Protein AF-A0A0F4GUK8-F1 (afdb_monomer)

Mean predicted aligned error: 5.42 Å

Radius of gyration: 14.57 Å; Cα contacts (8 Å, |Δi|>4): 98; chains: 1; bounding box: 32×35×38 Å

Nearest PDB structures (foldseek):
  8bdt-assembly1_C  TM=7.477E-01  e=5.946E-02  Homo sapiens
  4cxj-assembly1_A-2  TM=5.553E-01  e=2.804E-02  Homo sapiens
  8of0-assembly1_O  TM=6.510E-01  e=4.844E-02  Homo sapiens
  9ety-assembly1_B  TM=6.654E-01  e=7.298E-02  Homo sapiens
  6r7h-assembly1_Q  TM=5.821E-01  e=4.844E-02  Homo sapiens

InterPro domains:
  IPR011333 SKP1/BTB/POZ domain superfamily [G3DSA:3.30.710.10] (8-88)

Solvent-accessible surface area (backbone atoms only — not comparable to full-atom values): 5301 Å² total; per-residue (Å²): 114,72,68,56,59,54,50,53,49,53,55,55,72,71,38,91,80,73,50,70,25,38,40,27,42,27,89,49,84,87,75,52,49,79,43,51,46,68,61,48,32,73,74,33,70,66,42,39,63,46,50,30,70,83,75,39,73,30,21,65,70,36,45,48,78,37,64,89,42,57,58,70,60,50,52,52,52,50,48,26,68,76,66,77,45,68,94,84,79,128

Organism: NCBI:txid1047168

Structure (mmCIF, N/CA/C/O backbone):
data_AF-A0A0F4GUK8-F1
#
_entry.id   AF-A0A0F4GUK8-F1
#
loop_
_atom_site.group_PDB
_atom_site.id
_atom_site.type_symbol
_atom_site.label_atom_id
_atom_site.label_alt_id
_atom_site.label_comp_id
_atom_site.label_asym_id
_atom_site.label_entity_id
_atom_site.label_seq_id
_atom_site.pdbx_PDB_ins_code
_atom_site.Cartn_x
_atom_site.Cartn_y
_atom_site.Cartn_z
_atom_site.occupancy
_atom_site.B_iso_or_equiv
_atom_site.auth_seq_id
_atom_site.auth_comp_id
_atom_site.auth_asym_id
_atom_site.auth_atom_id
_atom_site.pdbx_PDB_model_num
ATOM 1 N N . MET A 1 1 ? -11.336 -23.799 13.486 1.00 60.50 1 MET A N 1
ATOM 2 C CA . MET A 1 1 ? -10.350 -22.705 13.370 1.00 60.50 1 MET A CA 1
ATOM 3 C C . MET A 1 1 ? -10.604 -21.946 12.075 1.00 60.50 1 MET A C 1
ATOM 5 O O . MET A 1 1 ? -10.868 -20.763 12.184 1.00 60.50 1 MET A O 1
ATOM 9 N N . GLU A 1 2 ? -10.720 -22.631 10.926 1.00 61.06 2 GLU A N 1
ATOM 10 C CA . GLU A 1 2 ? -11.117 -22.045 9.622 1.00 61.06 2 GLU A CA 1
ATOM 11 C C . GLU A 1 2 ? -12.361 -21.141 9.643 1.00 61.06 2 GLU A C 1
ATOM 13 O O . GLU A 1 2 ? -12.353 -20.077 9.033 1.00 61.06 2 GLU A O 1
ATOM 18 N N . ASP A 1 3 ? -13.428 -21.518 10.356 1.00 70.31 3 ASP A N 1
ATOM 19 C CA . ASP A 1 3 ? -14.652 -20.702 10.360 1.00 70.31 3 ASP A CA 1
ATOM 20 C C . ASP A 1 3 ? -14.470 -19.326 11.011 1.00 70.31 3 ASP A C 1
ATOM 22 O O . ASP A 1 3 ? -15.117 -18.369 10.597 1.00 70.31 3 ASP A O 1
ATOM 26 N N . LYS A 1 4 ? -13.553 -19.210 11.980 1.00 76.12 4 LYS A N 1
ATOM 27 C CA . LYS A 1 4 ? -13.303 -17.954 12.693 1.00 76.12 4 LYS A CA 1
ATOM 28 C C . LYS A 1 4 ? -12.605 -16.937 11.791 1.00 76.12 4 LYS A C 1
ATOM 30 O O . LYS A 1 4 ? -12.995 -15.780 11.784 1.00 76.12 4 LYS A O 1
ATOM 35 N N . ASP A 1 5 ? -11.627 -17.377 11.001 1.00 82.81 5 ASP A N 1
ATOM 36 C CA . ASP A 1 5 ? -10.856 -16.487 10.122 1.00 82.81 5 ASP A CA 1
ATOM 37 C C . ASP A 1 5 ? -11.730 -15.941 8.980 1.00 82.81 5 ASP A C 1
ATOM 39 O O . ASP A 1 5 ? -11.658 -14.763 8.630 1.00 82.81 5 ASP A O 1
ATOM 43 N N . LYS A 1 6 ? -12.634 -16.779 8.455 1.00 87.38 6 LYS A N 1
ATOM 44 C CA . LYS A 1 6 ? -13.664 -16.374 7.490 1.00 87.38 6 LYS A CA 1
ATOM 45 C C . LYS A 1 6 ? -14.634 -15.349 8.086 1.00 87.38 6 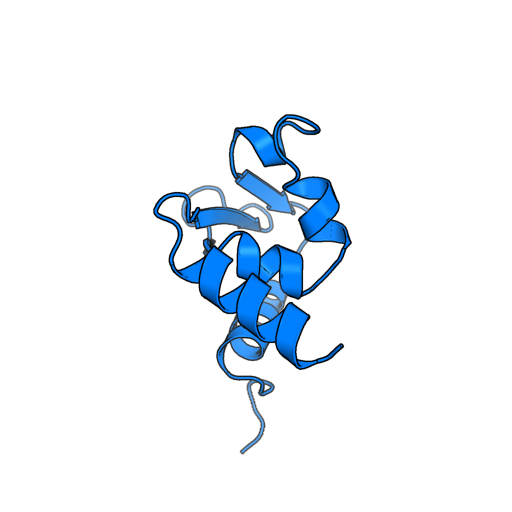LYS A C 1
ATOM 47 O O . LYS A 1 6 ? -14.913 -14.336 7.447 1.00 87.38 6 LYS A O 1
ATOM 52 N N . ASP A 1 7 ? -15.160 -15.604 9.282 1.00 91.62 7 ASP A N 1
ATOM 53 C CA . ASP A 1 7 ? -16.132 -14.711 9.920 1.00 91.62 7 ASP A CA 1
ATOM 54 C C . ASP A 1 7 ? -15.490 -13.366 10.307 1.00 91.62 7 ASP A C 1
ATOM 56 O O . ASP A 1 7 ? -16.098 -12.315 10.094 1.00 91.62 7 ASP A O 1
ATOM 60 N N . ASP A 1 8 ? -14.241 -13.386 10.786 1.00 87.56 8 ASP A N 1
ATOM 61 C CA . ASP A 1 8 ? -13.446 -12.191 11.087 1.00 87.56 8 ASP A CA 1
ATOM 62 C C . ASP A 1 8 ? -13.214 -11.352 9.814 1.00 87.56 8 ASP A C 1
ATOM 64 O O . ASP A 1 8 ? -13.427 -10.134 9.820 1.00 87.56 8 ASP A O 1
ATOM 68 N N . LEU A 1 9 ? -12.864 -11.999 8.692 1.00 85.88 9 LEU A N 1
ATOM 69 C CA . LEU A 1 9 ? -12.735 -11.337 7.393 1.00 85.88 9 LEU A CA 1
ATOM 70 C C . LEU A 1 9 ? -14.053 -10.677 6.972 1.00 85.88 9 LEU A C 1
ATOM 72 O O . LEU A 1 9 ? -14.065 -9.480 6.682 1.00 85.88 9 LEU A O 1
ATOM 76 N N . VAL A 1 10 ? -15.165 -11.417 6.970 1.00 90.38 10 VAL A N 1
ATOM 77 C CA . VAL A 1 10 ? -16.481 -10.893 6.563 1.00 90.38 10 VAL A CA 1
ATOM 78 C C . VAL A 1 10 ? -16.912 -9.730 7.456 1.00 90.38 10 VAL A C 1
ATOM 80 O O . VAL A 1 10 ? -17.331 -8.688 6.947 1.00 90.38 10 VAL A O 1
ATOM 83 N N . ALA A 1 11 ? -16.764 -9.861 8.775 1.00 90.06 11 ALA A N 1
ATOM 84 C CA . ALA A 1 11 ? -17.075 -8.791 9.716 1.00 90.06 11 ALA A CA 1
ATOM 85 C C . ALA A 1 11 ? -16.262 -7.530 9.403 1.00 90.06 11 ALA A C 1
ATOM 87 O O . ALA A 1 11 ? -16.817 -6.430 9.335 1.00 90.06 11 ALA A O 1
ATOM 88 N N . SER A 1 12 ? -14.967 -7.695 9.129 1.00 86.62 12 SER A N 1
ATOM 89 C CA . SER A 1 12 ? -14.091 -6.584 8.779 1.00 86.6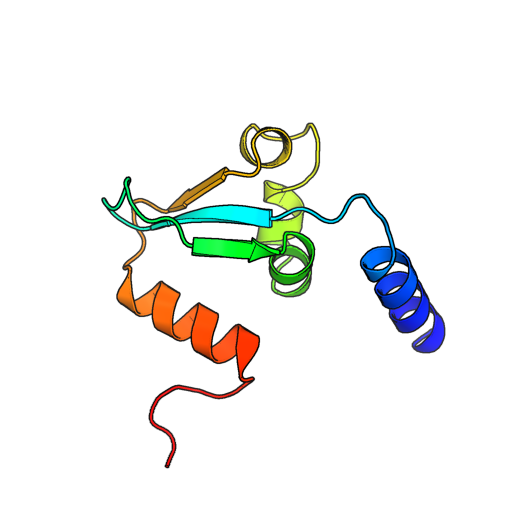2 12 SER A CA 1
ATOM 90 C C . SER A 1 12 ? -14.537 -5.892 7.483 1.00 86.62 12 SER A C 1
ATOM 92 O O . SER A 1 12 ? -14.708 -4.672 7.487 1.00 86.62 12 SER A O 1
ATOM 94 N N . LEU A 1 13 ? -14.863 -6.650 6.429 1.00 88.19 13 LEU A N 1
ATOM 95 C CA . LEU A 1 13 ? -15.318 -6.130 5.132 1.00 88.19 13 LEU A CA 1
ATOM 96 C C . LEU A 1 13 ? -16.649 -5.370 5.227 1.00 88.19 13 LEU A C 1
ATOM 98 O O . LEU A 1 13 ? -16.877 -4.430 4.469 1.00 88.19 13 LEU A O 1
ATOM 102 N N . THR A 1 14 ? -17.519 -5.735 6.173 1.00 89.75 14 THR A N 1
ATOM 103 C CA . THR A 1 14 ? -18.788 -5.020 6.422 1.00 89.75 14 THR A CA 1
ATOM 104 C C . THR A 1 14 ? -18.640 -3.758 7.276 1.00 89.75 14 THR A C 1
ATOM 106 O O . THR A 1 14 ? -19.602 -3.000 7.424 1.00 89.75 14 THR A O 1
ATOM 109 N N . SER A 1 15 ? -17.455 -3.499 7.837 1.00 87.44 15 SER A N 1
ATOM 110 C CA . SER A 1 15 ? -17.212 -2.310 8.653 1.00 87.44 15 SER A CA 1
ATOM 111 C C . SER A 1 15 ? -17.299 -1.024 7.816 1.00 87.44 15 SER A C 1
ATOM 113 O O . SER A 1 15 ? -16.703 -0.944 6.744 1.00 87.44 15 SER A O 1
ATOM 115 N N . PRO A 1 16 ? -17.922 0.056 8.320 1.00 84.94 16 PRO A N 1
ATOM 116 C CA . PRO A 1 16 ? -17.899 1.360 7.653 1.00 84.94 16 PRO A CA 1
ATOM 117 C C . PRO A 1 16 ? -16.506 2.015 7.654 1.00 84.94 16 PRO A C 1
ATOM 119 O O . PRO A 1 16 ? -16.319 3.060 7.037 1.00 84.94 16 PRO A O 1
ATOM 122 N N . SER A 1 17 ? -15.525 1.433 8.352 1.00 82.12 17 SER A N 1
ATOM 123 C CA . SER A 1 17 ? -14.160 1.955 8.460 1.00 82.12 17 SER A CA 1
ATOM 124 C C . SER A 1 17 ? -13.199 1.432 7.386 1.00 82.12 17 SER A C 1
ATOM 126 O O . SER A 1 17 ? -11.985 1.478 7.600 1.00 82.12 17 SER A O 1
ATOM 128 N N . GLN A 1 18 ? -13.715 0.886 6.280 1.00 85.50 18 GLN A N 1
ATOM 129 C CA . GLN A 1 18 ? -12.893 0.468 5.145 1.00 85.50 18 GLN A CA 1
ATOM 130 C C . GLN A 1 18 ? -12.105 1.653 4.581 1.00 85.50 18 GLN A C 1
ATOM 132 O O . GLN A 1 18 ? -12.633 2.757 4.434 1.00 85.50 18 GLN A O 1
ATOM 137 N N . ARG A 1 19 ? -10.825 1.428 4.274 1.00 90.00 19 ARG A N 1
ATOM 138 C CA . ARG A 1 19 ? -9.898 2.488 3.864 1.00 90.00 19 ARG A CA 1
ATOM 139 C C . ARG A 1 19 ? -9.202 2.145 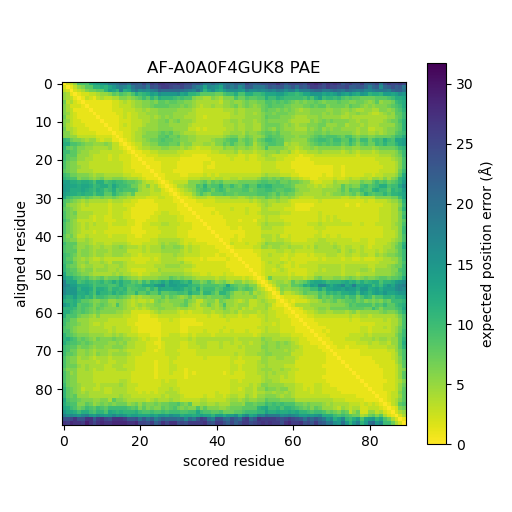2.555 1.00 90.00 19 ARG A C 1
ATOM 141 O O . ARG A 1 19 ? -8.660 1.053 2.406 1.00 90.00 19 ARG A O 1
ATOM 148 N N . LEU A 1 20 ? -9.153 3.124 1.652 1.00 93.44 20 LEU A N 1
ATOM 149 C CA . LEU A 1 20 ? -8.281 3.108 0.480 1.00 93.44 20 LEU A CA 1
ATOM 150 C C . LEU A 1 20 ? -6.937 3.770 0.806 1.00 93.44 20 LEU A C 1
ATOM 152 O O . LEU A 1 20 ? -6.894 4.881 1.339 1.00 93.44 20 LEU A O 1
ATOM 156 N N . VAL A 1 21 ? -5.858 3.078 0.464 1.00 94.75 21 VAL A N 1
ATOM 157 C CA . VAL A 1 21 ? -4.464 3.512 0.564 1.00 94.75 21 VAL A CA 1
ATOM 158 C C . VAL A 1 21 ? -4.011 4.004 -0.802 1.00 94.75 21 VAL A C 1
ATOM 160 O O . VAL A 1 21 ? -4.332 3.397 -1.825 1.00 94.75 21 VAL A O 1
ATOM 163 N N . LYS A 1 22 ? -3.263 5.106 -0.817 1.00 96.25 22 LYS A N 1
ATOM 164 C CA . LYS A 1 22 ? -2.597 5.623 -2.013 1.00 96.25 22 LYS A CA 1
ATOM 165 C C . LYS A 1 22 ? -1.190 5.053 -2.086 1.00 96.25 22 LYS A C 1
ATOM 167 O O . LYS A 1 22 ? -0.415 5.260 -1.156 1.00 96.25 22 LYS A O 1
ATOM 172 N N . VAL A 1 23 ? -0.854 4.395 -3.184 1.00 96.00 23 VAL A N 1
ATOM 173 C CA . VAL A 1 23 ? 0.482 3.852 -3.428 1.00 96.00 23 VAL A CA 1
ATOM 174 C C . VAL A 1 23 ? 1.140 4.642 -4.551 1.00 96.00 23 VAL A C 1
ATOM 176 O O . VAL A 1 23 ? 0.644 4.656 -5.676 1.00 96.00 23 VAL A O 1
ATOM 179 N N . TYR A 1 24 ? 2.233 5.327 -4.229 1.00 96.44 24 TYR A N 1
ATOM 180 C CA . TYR A 1 24 ? 3.086 6.022 -5.191 1.00 96.44 24 TYR A CA 1
ATOM 181 C C . TYR A 1 24 ? 4.313 5.160 -5.482 1.00 96.44 24 TYR A C 1
ATOM 183 O O . TYR A 1 24 ? 4.966 4.707 -4.542 1.00 96.44 24 TYR A O 1
ATOM 191 N N . VAL A 1 25 ? 4.619 4.963 -6.761 1.00 96.25 25 VAL A N 1
ATOM 192 C CA . VAL A 1 25 ? 5.678 4.063 -7.238 1.00 96.25 25 VAL A CA 1
ATOM 193 C C . VAL A 1 25 ? 6.619 4.835 -8.155 1.00 96.25 25 VAL A C 1
ATOM 195 O O . VAL A 1 25 ? 6.161 5.622 -8.995 1.00 96.25 25 VAL A O 1
ATOM 198 N N . GLY A 1 26 ? 7.921 4.627 -7.973 1.00 93.56 26 GLY A N 1
ATOM 199 C CA . GLY A 1 26 ? 8.970 5.360 -8.666 1.00 93.56 26 GLY A CA 1
ATOM 200 C C . GLY A 1 26 ? 8.835 6.873 -8.477 1.00 93.56 26 GLY A C 1
ATOM 201 O O . GLY A 1 26 ? 8.428 7.369 -7.422 1.00 93.56 26 GLY A O 1
ATOM 202 N N . ASP A 1 27 ? 9.102 7.612 -9.552 1.00 90.12 27 ASP A N 1
ATOM 203 C CA . ASP A 1 27 ? 9.008 9.076 -9.579 1.00 90.12 27 ASP A CA 1
ATOM 204 C C . ASP A 1 27 ? 7.578 9.600 -9.827 1.00 90.12 27 ASP A C 1
ATOM 206 O O . ASP A 1 27 ? 7.349 10.813 -9.907 1.00 90.12 27 ASP A O 1
ATOM 210 N N . CYS A 1 28 ? 6.580 8.716 -9.959 1.00 83.31 28 CYS A N 1
ATOM 211 C CA . CYS A 1 28 ? 5.211 9.132 -10.242 1.00 83.31 28 CYS A CA 1
ATOM 212 C C . CYS A 1 28 ? 4.548 9.729 -8.993 1.00 83.31 28 CYS A C 1
ATOM 214 O O . CYS A 1 28 ? 4.271 9.038 -8.012 1.00 83.31 28 CYS A O 1
ATOM 216 N N . THR A 1 29 ? 4.236 11.028 -9.041 1.00 84.50 29 THR A N 1
ATOM 217 C CA . THR A 1 29 ? 3.584 11.752 -7.932 1.00 84.50 29 THR A CA 1
ATOM 218 C C . THR A 1 29 ? 2.140 12.165 -8.218 1.00 84.50 29 THR A C 1
ATOM 220 O O . THR A 1 29 ? 1.429 12.565 -7.295 1.00 84.50 29 THR A O 1
ATOM 223 N N . GLU A 1 30 ? 1.679 12.040 -9.463 1.00 87.88 30 GLU A N 1
ATOM 224 C CA . GLU A 1 30 ? 0.365 12.538 -9.889 1.00 87.88 30 GLU A CA 1
ATOM 225 C C . GLU A 1 30 ? -0.720 11.452 -9.887 1.00 87.88 30 GLU A C 1
ATOM 227 O O . GLU A 1 30 ? -1.889 11.738 -9.617 1.00 87.88 30 GLU A O 1
ATOM 232 N N . HIS A 1 31 ? -0.344 10.194 -10.134 1.00 90.50 31 HIS A N 1
ATOM 233 C CA . HIS A 1 31 ? -1.286 9.097 -10.357 1.00 90.50 31 HIS A CA 1
ATOM 234 C C . HIS A 1 31 ? -0.969 7.887 -9.467 1.00 90.50 31 HIS A C 1
ATOM 236 O O . HIS A 1 31 ? -0.426 6.897 -9.945 1.00 90.50 31 HIS A O 1
ATOM 242 N N . PRO A 1 32 ? -1.289 7.946 -8.160 1.00 95.50 32 PRO A N 1
ATOM 243 C CA . PRO A 1 32 ? -1.116 6.796 -7.285 1.00 95.50 32 PRO A CA 1
ATOM 244 C C . PRO A 1 32 ? -2.152 5.709 -7.573 1.00 95.50 32 PRO A C 1
ATOM 246 O O . PRO A 1 32 ? -3.315 5.997 -7.892 1.00 95.50 32 PRO A O 1
ATOM 249 N N . PHE A 1 33 ? -1.777 4.459 -7.316 1.00 95.94 33 PHE A N 1
ATOM 250 C CA . PHE A 1 33 ? -2.746 3.377 -7.205 1.00 95.94 33 PHE A CA 1
ATOM 251 C C . PHE A 1 33 ? -3.586 3.559 -5.942 1.00 95.94 33 PHE A C 1
ATOM 253 O O . PHE A 1 33 ? -3.075 3.932 -4.887 1.00 95.94 33 PHE A O 1
ATOM 260 N N . HIS A 1 34 ? -4.885 3.289 -6.046 1.00 95.75 34 HIS A N 1
ATOM 261 C CA . HIS A 1 34 ? -5.798 3.303 -4.907 1.00 95.75 34 HIS A CA 1
ATOM 262 C C . HIS A 1 34 ? -6.191 1.863 -4.588 1.00 95.75 34 HIS A C 1
ATOM 264 O O . HIS A 1 34 ? -6.917 1.238 -5.358 1.00 95.75 34 HIS A O 1
ATOM 270 N N . VAL A 1 35 ? -5.705 1.340 -3.464 1.00 94.62 35 VAL A N 1
ATOM 271 C CA . VAL A 1 35 ? -5.862 -0.073 -3.085 1.00 94.62 35 VAL A CA 1
ATOM 272 C C . VAL A 1 35 ? -6.488 -0.165 -1.698 1.00 94.62 35 VAL A C 1
ATOM 274 O O . VAL A 1 35 ? -6.233 0.679 -0.842 1.00 94.62 35 VAL A O 1
ATOM 277 N N . GLN A 1 36 ? -7.336 -1.161 -1.451 1.00 93.50 36 GLN A N 1
ATOM 278 C CA . GLN A 1 36 ? -7.907 -1.375 -0.119 1.00 93.50 36 GLN A CA 1
ATOM 279 C C . GLN A 1 36 ? -6.802 -1.762 0.872 1.00 93.50 36 GLN A C 1
ATOM 281 O O . GLN A 1 36 ? -6.028 -2.674 0.593 1.00 93.50 36 GLN A O 1
ATOM 286 N N . GLN A 1 37 ? -6.746 -1.096 2.034 1.00 93.12 37 GLN A N 1
ATOM 287 C CA . GLN A 1 37 ? -5.756 -1.386 3.082 1.00 93.12 37 GLN A CA 1
ATOM 288 C C . GLN A 1 37 ? -5.762 -2.877 3.435 1.00 93.12 37 GLN A C 1
ATOM 290 O O . GLN A 1 37 ? -4.721 -3.515 3.380 1.00 93.12 37 GLN A O 1
ATOM 295 N N . GLN A 1 38 ? -6.944 -3.441 3.688 1.00 91.06 38 GLN A N 1
ATOM 296 C CA . GLN A 1 38 ? -7.082 -4.844 4.078 1.00 91.06 38 GLN A CA 1
ATOM 297 C C . GLN A 1 38 ? -6.553 -5.826 3.034 1.00 91.06 38 GLN A C 1
ATOM 299 O O . GLN A 1 38 ? -6.040 -6.876 3.399 1.00 91.06 38 GLN A O 1
ATOM 304 N N . LEU A 1 39 ? -6.663 -5.489 1.745 1.00 92.00 39 LEU A N 1
ATOM 305 C CA . LEU A 1 39 ? -6.107 -6.320 0.683 1.00 92.00 39 LEU A CA 1
ATOM 306 C C . LEU A 1 39 ? -4.580 -6.350 0.777 1.00 92.00 39 LEU A C 1
ATOM 308 O O . LEU A 1 39 ? -3.996 -7.422 0.726 1.00 92.00 39 LEU A O 1
ATOM 312 N N . LEU A 1 40 ? -3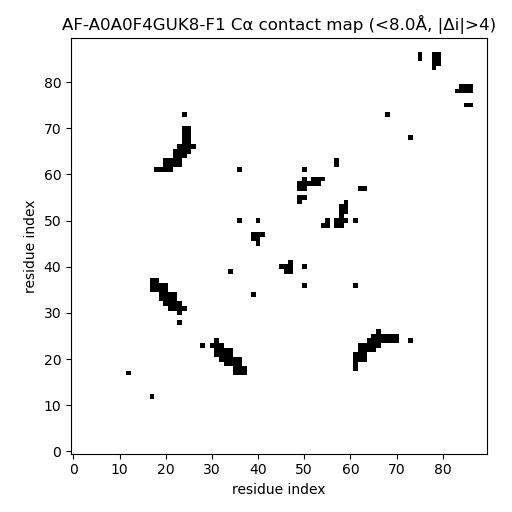.937 -5.195 0.976 1.00 93.25 40 LEU A N 1
ATOM 313 C CA . LEU A 1 40 ? -2.486 -5.127 1.163 1.00 93.25 40 LEU A CA 1
ATOM 314 C C . LEU A 1 40 ? -2.043 -5.881 2.425 1.00 93.25 40 LEU A C 1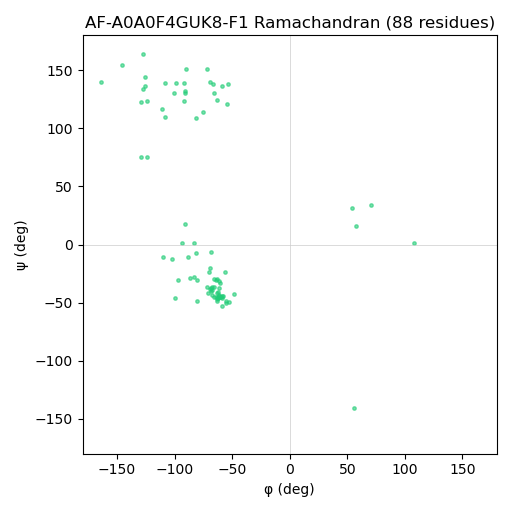
ATOM 316 O O . LEU A 1 40 ? -1.112 -6.675 2.361 1.00 93.25 40 LEU A O 1
ATOM 320 N N . GLU A 1 41 ? -2.734 -5.680 3.549 1.00 91.81 41 GLU A N 1
ATOM 321 C CA . GLU A 1 41 ? -2.440 -6.366 4.817 1.00 91.81 41 GLU A CA 1
ATOM 322 C C . GLU A 1 41 ? -2.588 -7.891 4.694 1.00 91.81 41 GLU A C 1
ATOM 324 O O . GLU A 1 41 ? -1.764 -8.631 5.222 1.00 91.81 41 GLU A O 1
ATOM 329 N N . ALA A 1 42 ? -3.580 -8.370 3.936 1.00 89.50 42 ALA A N 1
ATOM 330 C CA . ALA A 1 42 ? -3.775 -9.796 3.679 1.00 89.50 42 ALA A CA 1
ATOM 331 C C . ALA A 1 42 ? -2.697 -10.411 2.766 1.00 89.50 42 ALA A C 1
ATOM 333 O O . ALA A 1 42 ? -2.483 -11.621 2.809 1.00 89.50 42 ALA A O 1
ATOM 334 N N . LEU A 1 43 ? -2.028 -9.606 1.934 1.00 91.06 43 LEU A N 1
ATOM 335 C CA . LEU A 1 43 ? -0.976 -10.081 1.028 1.00 91.06 43 LEU A CA 1
ATOM 336 C C . LEU A 1 43 ? 0.369 -10.268 1.731 1.00 91.06 43 LEU A C 1
ATOM 338 O O . LEU A 1 43 ? 1.165 -11.101 1.299 1.00 91.06 43 LEU A O 1
ATOM 342 N N . SER A 1 44 ? 0.662 -9.474 2.766 1.00 89.88 44 SER A N 1
ATOM 343 C CA . SER A 1 44 ? 1.945 -9.539 3.469 1.00 89.88 44 SER A CA 1
ATOM 344 C C . SER A 1 44 ? 1.920 -8.831 4.823 1.00 89.88 44 SER A C 1
ATOM 346 O O . SER A 1 44 ? 1.458 -7.694 4.940 1.00 89.88 44 SER A O 1
ATOM 348 N N . GLU A 1 45 ? 2.578 -9.444 5.812 1.00 89.00 45 GLU A N 1
ATOM 349 C CA . GLU A 1 45 ? 2.853 -8.853 7.132 1.00 89.00 45 GLU A CA 1
ATOM 350 C C . GLU A 1 45 ? 3.606 -7.512 7.039 1.00 89.00 45 GLU A C 1
ATOM 352 O O . GLU A 1 45 ? 3.537 -6.678 7.943 1.00 89.00 45 GLU A O 1
ATOM 357 N N . VAL A 1 46 ? 4.337 -7.268 5.945 1.00 88.00 46 VAL A N 1
ATOM 358 C CA . VAL A 1 46 ? 5.022 -5.986 5.716 1.00 88.00 46 VAL A CA 1
ATOM 359 C C . VAL A 1 46 ? 4.008 -4.847 5.619 1.00 88.00 46 VAL A C 1
ATOM 361 O O . VAL A 1 46 ? 4.189 -3.806 6.254 1.00 88.00 46 VAL A O 1
ATOM 364 N N . PHE A 1 47 ? 2.922 -5.048 4.870 1.00 91.00 47 PHE A N 1
ATOM 365 C CA . PHE A 1 47 ? 1.874 -4.041 4.726 1.00 91.00 47 PHE A CA 1
ATOM 366 C C . PHE A 1 47 ? 1.056 -3.893 6.005 1.00 91.00 47 PHE A C 1
ATOM 368 O O . PHE A 1 47 ? 0.733 -2.764 6.368 1.00 91.00 47 PHE A O 1
ATOM 375 N N . GLU A 1 48 ? 0.796 -4.991 6.720 1.00 89.31 48 GLU A N 1
ATOM 376 C CA . GLU A 1 48 ? 0.172 -4.946 8.049 1.00 89.31 48 GLU A CA 1
ATOM 377 C C . GLU A 1 48 ? 0.965 -4.052 9.005 1.00 89.31 48 GLU A C 1
ATOM 379 O O . GLU A 1 48 ? 0.414 -3.141 9.625 1.00 89.31 48 GLU A O 1
ATOM 384 N N . ASN A 1 49 ? 2.281 -4.246 9.076 1.00 87.56 49 ASN A N 1
ATOM 385 C CA . ASN A 1 49 ? 3.134 -3.453 9.953 1.00 87.56 49 ASN A CA 1
ATOM 386 C C . ASN A 1 49 ? 3.241 -1.988 9.505 1.00 87.56 49 ASN A C 1
ATOM 388 O O . ASN A 1 49 ? 3.196 -1.093 10.351 1.00 87.56 49 ASN A O 1
ATOM 392 N N . ALA A 1 50 ? 3.348 -1.727 8.198 1.00 86.88 50 ALA A N 1
ATOM 393 C CA . ALA A 1 50 ? 3.463 -0.371 7.658 1.00 86.88 50 ALA A CA 1
ATOM 394 C C . ALA A 1 50 ? 2.168 0.447 7.814 1.00 86.88 50 ALA A C 1
ATOM 396 O O . ALA A 1 50 ? 2.208 1.641 8.114 1.00 86.88 50 ALA A O 1
ATOM 397 N N . LEU A 1 51 ? 1.007 -0.187 7.630 1.0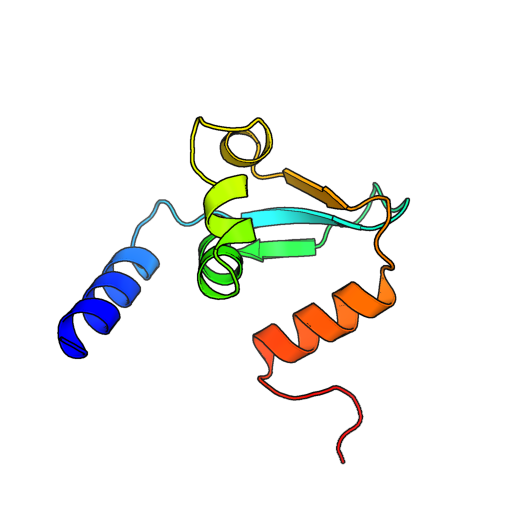0 87.25 51 LEU A N 1
ATOM 398 C CA . LEU A 1 51 ? -0.305 0.465 7.671 1.00 87.25 51 LEU A CA 1
ATOM 399 C C . LEU A 1 51 ? -0.971 0.405 9.049 1.00 87.25 51 LEU A C 1
ATOM 401 O O . LEU A 1 51 ? -2.071 0.947 9.235 1.00 87.25 51 LEU A O 1
ATOM 405 N N . LYS A 1 52 ? -0.287 -0.190 10.032 1.00 84.50 52 LYS A N 1
ATOM 406 C CA .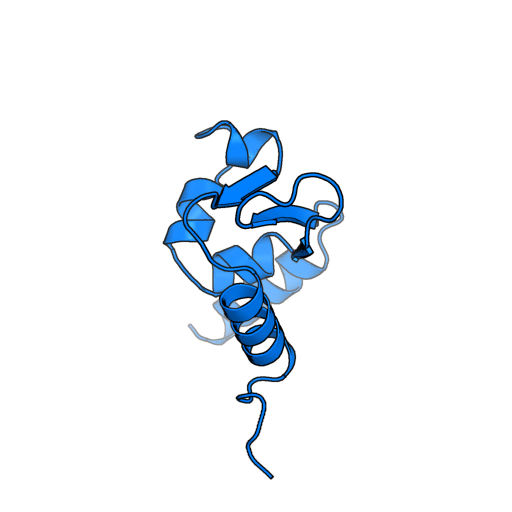 LYS A 1 52 ? -0.721 -0.216 11.421 1.00 84.50 52 LYS A CA 1
ATOM 407 C C . LYS A 1 52 ? -0.970 1.202 11.921 1.00 84.50 52 LYS A C 1
ATOM 409 O O . LYS A 1 52 ? -0.077 2.058 11.927 1.00 84.50 52 LYS A O 1
ATOM 414 N N . ARG A 1 53 ? -2.211 1.447 12.347 1.00 73.31 53 ARG A N 1
ATOM 415 C CA . ARG A 1 53 ? -2.649 2.768 12.813 1.00 73.31 53 ARG A CA 1
ATOM 416 C C . ARG A 1 53 ? -1.722 3.291 13.904 1.00 73.31 53 ARG A C 1
ATOM 418 O O . ARG A 1 53 ? -1.286 2.541 14.777 1.00 73.31 53 ARG A O 1
ATOM 425 N N . ASP A 1 54 ? -1.423 4.583 13.801 1.00 68.50 54 ASP A N 1
ATOM 426 C CA . ASP A 1 54 ? -0.687 5.369 14.796 1.00 68.50 54 ASP A CA 1
ATOM 427 C C . ASP A 1 54 ? 0.720 4.848 15.145 1.00 68.50 54 ASP A C 1
ATOM 429 O O . ASP A 1 54 ? 1.302 5.264 16.143 1.00 68.50 54 ASP A O 1
ATOM 433 N N . THR A 1 55 ? 1.285 3.955 14.322 1.00 73.62 55 THR A N 1
ATOM 434 C CA . THR A 1 55 ? 2.649 3.429 14.510 1.00 73.62 55 THR A CA 1
ATOM 435 C C . THR A 1 55 ? 3.644 4.143 13.597 1.00 73.62 55 THR A C 1
ATOM 437 O O . THR A 1 55 ? 4.691 4.597 14.053 1.00 73.62 55 THR A O 1
ATOM 440 N N . PHE A 1 56 ? 3.283 4.303 12.323 1.00 78.50 56 PHE A N 1
ATOM 441 C CA . PHE A 1 56 ? 4.082 4.995 11.314 1.00 78.50 56 PHE A CA 1
ATOM 442 C C . PHE A 1 56 ? 3.261 6.082 10.605 1.00 78.50 56 PHE A C 1
ATOM 444 O O . PHE A 1 56 ? 2.027 6.107 10.689 1.00 78.50 56 PHE A O 1
ATOM 451 N N . ALA A 1 57 ? 3.938 6.996 9.902 1.00 80.25 57 ALA A N 1
ATOM 452 C CA . ALA A 1 57 ? 3.278 8.079 9.169 1.00 80.25 57 ALA A CA 1
ATOM 453 C C . ALA A 1 57 ? 2.337 7.528 8.081 1.00 80.25 57 ALA A C 1
ATOM 455 O O . ALA A 1 57 ? 1.280 8.098 7.807 1.00 80.25 57 ALA A O 1
ATOM 456 N N . GLU A 1 58 ? 2.690 6.383 7.515 1.00 85.25 58 GLU A N 1
ATOM 457 C CA . GLU A 1 58 ? 1.967 5.597 6.526 1.00 85.25 58 GLU A CA 1
ATOM 458 C C . GLU A 1 58 ? 0.630 5.101 7.091 1.00 85.25 58 GLU A C 1
ATOM 460 O O . GLU A 1 58 ? -0.414 5.300 6.471 1.00 85.25 58 GLU A O 1
ATOM 465 N N . GLY A 1 59 ? 0.621 4.556 8.312 1.00 76.62 59 GLY A N 1
ATOM 466 C CA . GLY A 1 59 ? -0.597 4.116 8.997 1.00 76.62 59 GLY A CA 1
ATOM 467 C C . GLY A 1 59 ? -1.565 5.260 9.316 1.00 76.62 59 GLY A C 1
ATOM 468 O O . GLY A 1 59 ? -2.784 5.076 9.284 1.00 76.62 59 GLY A O 1
ATOM 469 N N . ILE A 1 60 ? -1.056 6.473 9.547 1.00 83.38 60 ILE A N 1
ATOM 470 C CA . ILE A 1 60 ? -1.883 7.668 9.786 1.00 83.38 60 ILE A CA 1
ATOM 471 C C . ILE A 1 60 ? -2.402 8.241 8.466 1.00 83.38 60 ILE A C 1
ATOM 473 O O . ILE A 1 60 ? -3.598 8.491 8.321 1.00 83.38 60 ILE A O 1
ATOM 477 N N . THR A 1 61 ? -1.532 8.423 7.475 1.00 89.06 61 THR A N 1
ATOM 478 C CA . THR A 1 61 ? -1.860 9.111 6.214 1.00 89.06 61 THR A CA 1
ATOM 479 C C . THR A 1 61 ? -2.540 8.207 5.189 1.00 89.06 61 THR A C 1
ATOM 481 O O . THR A 1 61 ? -3.375 8.678 4.417 1.00 89.06 61 THR A O 1
ATOM 484 N N . GLY A 1 62 ? -2.272 6.899 5.223 1.00 91.19 62 GLY A N 1
ATOM 485 C CA . GLY A 1 62 ? -2.768 5.940 4.234 1.00 91.19 62 GLY A CA 1
ATOM 486 C C . GLY A 1 62 ? -2.076 6.143 2.900 1.00 91.19 62 GLY A C 1
ATOM 487 O O . GLY A 1 62 ? -2.703 6.027 1.848 1.00 91.19 62 GLY A O 1
ATOM 488 N N . VAL A 1 63 ? -0.808 6.537 2.957 1.00 94.06 63 VAL A N 1
ATOM 489 C CA . VAL A 1 63 ? 0.034 6.797 1.801 1.00 94.06 63 VAL A CA 1
ATOM 490 C C . VAL A 1 63 ? 1.271 5.928 1.932 1.00 94.06 63 VAL A C 1
ATOM 492 O O . VAL A 1 63 ? 1.989 6.036 2.920 1.00 94.06 63 VAL A O 1
ATOM 495 N N . LEU A 1 64 ? 1.517 5.101 0.923 1.00 94.00 64 LEU A N 1
ATOM 496 C CA . LEU A 1 64 ? 2.749 4.343 0.757 1.00 94.00 64 LEU A CA 1
ATOM 497 C C . LEU A 1 64 ? 3.538 4.938 -0.408 1.00 94.00 64 LEU A C 1
ATOM 499 O O . LEU A 1 64 ? 2.959 5.334 -1.425 1.00 94.00 64 LEU A O 1
ATOM 503 N N . ARG A 1 65 ? 4.857 5.033 -0.245 1.00 94.00 65 ARG A N 1
ATOM 504 C CA . ARG A 1 65 ? 5.770 5.551 -1.266 1.00 94.00 65 ARG A CA 1
ATOM 505 C C . ARG A 1 65 ? 6.906 4.563 -1.469 1.00 94.00 65 ARG A C 1
ATOM 507 O O . ARG A 1 65 ? 7.632 4.279 -0.523 1.00 94.00 65 ARG A O 1
ATOM 514 N N . PHE A 1 66 ? 7.068 4.114 -2.704 1.00 94.19 66 PHE A N 1
ATOM 515 C CA . PHE A 1 66 ? 8.105 3.182 -3.127 1.00 94.19 66 PHE A CA 1
ATOM 516 C C . PHE A 1 66 ? 8.907 3.813 -4.274 1.00 94.19 66 PHE A C 1
ATOM 518 O O . PHE A 1 66 ? 8.674 3.489 -5.435 1.00 94.19 66 PHE A O 1
ATOM 525 N N . PRO A 1 67 ? 9.801 4.780 -3.984 1.00 94.12 67 PRO A N 1
ATOM 526 C CA . PRO A 1 67 ? 10.538 5.509 -5.020 1.00 94.12 67 PRO A CA 1
ATOM 527 C C . PRO A 1 67 ? 11.576 4.646 -5.750 1.00 94.12 67 PRO A C 1
ATOM 529 O O . PRO A 1 67 ? 12.003 5.005 -6.840 1.00 94.12 67 PRO A O 1
ATOM 532 N N . GLU A 1 68 ? 11.993 3.533 -5.146 1.00 94.25 68 GLU A N 1
ATOM 533 C CA . GLU A 1 68 ? 12.965 2.594 -5.720 1.00 94.25 68 GLU A CA 1
ATOM 534 C C . GLU A 1 68 ? 12.301 1.510 -6.583 1.00 94.25 68 GLU A C 1
ATOM 536 O O . GLU A 1 68 ? 12.995 0.792 -7.300 1.00 94.25 68 GLU A O 1
ATOM 541 N N . ASP A 1 69 ? 10.971 1.407 -6.533 1.00 94.25 69 ASP A N 1
ATOM 542 C CA . ASP A 1 69 ? 10.216 0.389 -7.252 1.00 94.25 69 ASP A CA 1
ATOM 543 C C . ASP A 1 69 ? 9.816 0.872 -8.650 1.00 94.25 69 ASP A C 1
ATOM 545 O O . ASP A 1 69 ? 9.569 2.057 -8.896 1.00 94.25 69 ASP A O 1
ATOM 549 N N . GLU A 1 70 ? 9.687 -0.084 -9.564 1.00 93.56 70 GLU A N 1
ATOM 550 C CA . GLU A 1 70 ? 9.323 0.154 -10.957 1.00 93.56 70 GLU A CA 1
ATOM 551 C C . GLU A 1 70 ? 7.797 0.053 -11.145 1.00 93.56 70 GLU A C 1
ATOM 553 O O . GLU A 1 70 ? 7.122 -0.802 -10.561 1.00 93.56 70 GLU A O 1
ATOM 558 N N . MET A 1 71 ? 7.230 0.958 -11.950 1.00 92.94 71 MET A N 1
ATOM 559 C CA . MET A 1 71 ? 5.776 1.054 -12.152 1.00 92.94 71 MET A CA 1
ATOM 560 C C . MET A 1 71 ? 5.191 -0.207 -12.799 1.00 92.94 71 MET A C 1
ATOM 562 O O . MET A 1 71 ? 4.138 -0.681 -12.385 1.00 92.94 71 MET A O 1
ATOM 566 N N . ASP A 1 72 ? 5.882 -0.769 -13.787 1.00 92.69 72 ASP A N 1
ATOM 567 C CA . ASP A 1 72 ? 5.477 -1.980 -14.506 1.00 92.69 72 ASP A CA 1
ATOM 568 C C . ASP A 1 72 ? 5.467 -3.222 -13.601 1.00 92.69 72 ASP A C 1
ATOM 570 O O . ASP A 1 72 ? 4.554 -4.045 -13.688 1.00 92.69 72 ASP A O 1
ATOM 574 N N . VAL A 1 73 ? 6.409 -3.329 -12.660 1.00 93.44 73 VAL A N 1
ATOM 575 C CA . VAL A 1 73 ? 6.400 -4.377 -11.626 1.00 93.44 73 VAL A CA 1
ATOM 576 C C . VAL A 1 73 ? 5.151 -4.267 -10.749 1.00 93.44 73 VAL A C 1
ATOM 578 O O . VAL A 1 73 ? 4.486 -5.273 -10.483 1.00 93.44 73 VAL A O 1
ATOM 581 N N . TRP A 1 74 ? 4.785 -3.051 -10.337 1.00 94.06 74 TRP A N 1
ATOM 582 C CA . TRP A 1 74 ? 3.569 -2.819 -9.555 1.00 94.06 74 TRP A CA 1
ATOM 583 C C . TRP A 1 74 ? 2.285 -3.083 -10.348 1.00 94.06 74 TRP A C 1
ATOM 585 O O . TRP A 1 74 ? 1.334 -3.628 -9.788 1.00 94.06 74 TRP A O 1
ATOM 595 N N . GLU A 1 75 ? 2.245 -2.766 -11.642 1.0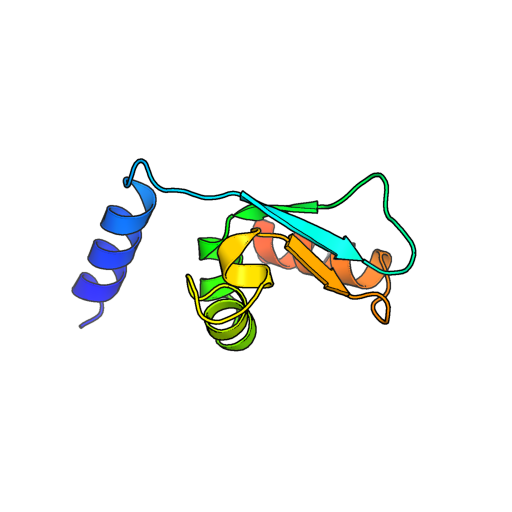0 93.62 75 GLU A N 1
ATOM 596 C CA . GLU A 1 75 ? 1.115 -3.113 -12.514 1.00 93.62 75 GLU A CA 1
ATOM 597 C C . GLU A 1 75 ? 0.898 -4.631 -12.576 1.00 93.62 75 GLU A C 1
ATOM 599 O O . GLU A 1 75 ? -0.231 -5.102 -12.409 1.00 93.62 75 GLU A O 1
ATOM 604 N N . VAL A 1 76 ? 1.976 -5.406 -12.740 1.00 94.62 76 VAL A N 1
ATOM 605 C CA . VAL A 1 76 ? 1.928 -6.877 -12.732 1.00 94.62 76 VAL A CA 1
ATOM 606 C C . VAL A 1 76 ? 1.488 -7.407 -11.368 1.00 94.62 76 VAL A C 1
ATOM 608 O O . VAL A 1 76 ? 0.612 -8.272 -11.300 1.00 94.62 76 VAL A O 1
ATOM 611 N N . PHE A 1 77 ? 2.048 -6.876 -10.277 1.00 93.62 77 PHE A N 1
ATOM 612 C CA . PHE A 1 77 ? 1.681 -7.264 -8.914 1.00 93.62 77 PHE A CA 1
ATOM 613 C C . PHE A 1 77 ? 0.193 -7.027 -8.631 1.00 93.62 77 PHE A C 1
ATOM 615 O O . PHE A 1 77 ? -0.493 -7.908 -8.103 1.00 93.62 77 PHE A O 1
ATOM 622 N N . LEU A 1 78 ? -0.332 -5.861 -9.016 1.00 94.31 78 LEU A N 1
ATOM 623 C CA . LEU A 1 78 ? -1.743 -5.535 -8.844 1.00 94.31 78 LEU A CA 1
ATOM 624 C C . LEU A 1 78 ? -2.626 -6.408 -9.739 1.00 94.31 78 LEU A C 1
ATOM 626 O O . LEU A 1 78 ? -3.621 -6.945 -9.254 1.00 94.31 78 LEU A O 1
ATOM 630 N N . TYR A 1 79 ? -2.257 -6.623 -11.006 1.00 94.75 79 TYR A N 1
ATOM 631 C CA . TYR A 1 79 ? -2.994 -7.534 -11.883 1.00 94.75 79 TYR A CA 1
ATOM 632 C C . TYR A 1 79 ? -3.107 -8.925 -11.257 1.00 94.75 79 TYR A C 1
ATOM 634 O O . TYR A 1 79 ? -4.213 -9.456 -11.141 1.00 94.75 79 TYR A O 1
ATOM 642 N N . TRP A 1 80 ? -1.987 -9.485 -10.801 1.00 93.75 80 TRP A N 1
ATOM 643 C CA . TRP A 1 80 ? -1.965 -10.796 -10.165 1.00 93.75 80 TRP A CA 1
ATOM 644 C C . TRP A 1 80 ? -2.794 -10.834 -8.883 1.00 93.75 80 TRP A C 1
ATOM 646 O O . TRP A 1 80 ? -3.553 -11.775 -8.669 1.00 93.75 80 TRP A O 1
ATOM 656 N N . THR A 1 81 ? -2.728 -9.781 -8.071 1.00 92.94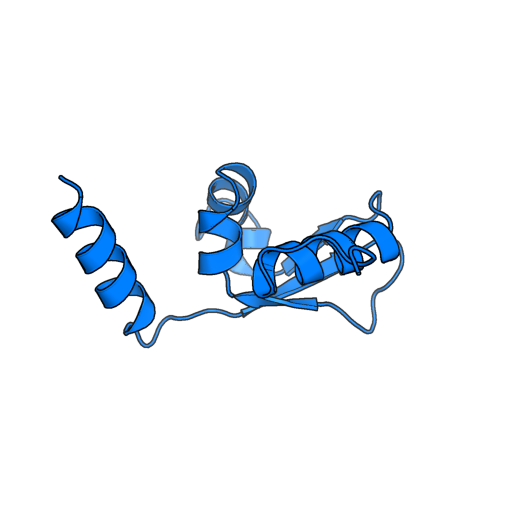 81 THR A N 1
ATOM 657 C CA . THR A 1 81 ? -3.508 -9.667 -6.834 1.00 92.94 81 THR A CA 1
ATOM 658 C C . THR A 1 81 ? -5.016 -9.743 -7.091 1.00 92.94 81 THR A C 1
ATOM 660 O O . THR A 1 81 ? -5.725 -10.430 -6.360 1.00 92.94 81 THR A O 1
ATOM 663 N N . PHE A 1 82 ? -5.520 -9.047 -8.115 1.00 91.75 82 PHE A N 1
ATOM 664 C CA . PHE A 1 82 ? -6.962 -8.973 -8.387 1.00 91.75 82 PHE A CA 1
ATOM 665 C C . PHE A 1 82 ? -7.494 -10.122 -9.245 1.00 91.75 82 PHE A C 1
ATOM 667 O O . PHE A 1 82 ? -8.668 -10.471 -9.126 1.00 91.75 82 PHE A O 1
ATOM 674 N N . ASN A 1 83 ? -6.664 -10.691 -10.120 1.00 92.94 83 ASN A N 1
ATOM 675 C CA . ASN A 1 83 ? -7.085 -11.739 -11.053 1.00 92.94 83 ASN A CA 1
ATOM 676 C C . ASN A 1 83 ? -6.660 -13.141 -10.604 1.00 92.94 83 ASN A C 1
ATOM 678 O O . ASN A 1 83 ? -7.149 -14.123 -11.156 1.00 92.94 83 ASN A O 1
ATOM 682 N N . HIS A 1 84 ? -5.768 -13.237 -9.614 1.00 90.31 84 HIS A N 1
ATOM 683 C CA . HIS A 1 84 ? -5.124 -14.480 -9.184 1.00 90.31 84 HIS A CA 1
ATOM 684 C C . HIS A 1 84 ? -4.437 -15.232 -10.338 1.00 90.31 84 HIS A C 1
ATOM 686 O O . HIS A 1 84 ? -4.359 -16.459 -10.329 1.00 90.31 84 HIS A O 1
ATOM 692 N N . ASP A 1 85 ? -3.930 -14.483 -11.320 1.00 90.88 85 ASP A N 1
ATOM 693 C CA . ASP A 1 85 ? -3.284 -14.997 -12.528 1.00 90.88 85 ASP A CA 1
ATOM 694 C C . ASP A 1 85 ? -2.149 -14.068 -12.982 1.00 90.88 85 ASP A C 1
ATOM 696 O O . ASP A 1 85 ? -2.145 -12.876 -12.669 1.00 90.88 85 ASP A O 1
ATOM 700 N N . PHE A 1 86 ? -1.166 -14.601 -13.703 1.00 86.69 86 PHE A N 1
ATOM 701 C CA . PHE A 1 86 ? -0.035 -13.824 -14.198 1.00 86.69 86 PHE A CA 1
ATOM 702 C C . PHE A 1 86 ? -0.341 -13.260 -15.595 1.00 86.69 86 PHE A C 1
ATOM 704 O O . PHE A 1 86 ? -0.785 -14.005 -16.475 1.00 86.69 86 PHE A O 1
ATOM 711 N N . PRO A 1 87 ? -0.097 -11.963 -15.853 1.00 81.69 87 PRO A N 1
ATOM 712 C CA . PRO A 1 87 ? -0.380 -11.384 -17.159 1.00 81.69 87 PRO A CA 1
ATOM 713 C C . PRO A 1 87 ? 0.496 -12.050 -18.233 1.00 81.69 87 PRO A C 1
ATOM 715 O O . PRO A 1 87 ? 1.720 -12.070 -18.129 1.00 81.69 87 PRO A O 1
ATOM 718 N N . GLY A 1 88 ? -0.138 -12.604 -19.273 1.00 75.81 88 GLY A N 1
ATOM 719 C CA . GLY A 1 88 ? 0.549 -13.248 -20.401 1.00 75.81 88 GLY A CA 1
ATOM 720 C C . GLY A 1 88 ? 0.465 -14.778 -20.466 1.00 75.81 88 GLY A C 1
ATOM 721 O O . GLY A 1 88 ? 1.012 -15.350 -21.408 1.00 75.81 88 GLY A O 1
ATOM 722 N N . HIS A 1 89 ? -0.237 -15.446 -19.545 1.00 54.75 89 HIS A N 1
ATOM 723 C CA . HIS A 1 89 ? -0.671 -16.830 -19.758 1.00 54.75 89 HIS A CA 1
ATOM 724 C C . HIS A 1 89 ? -1.956 -16.854 -20.615 1.00 54.75 89 HIS A C 1
ATOM 726 O O . HIS A 1 89 ? -3.021 -16.450 -20.158 1.00 54.75 89 HIS A O 1
ATOM 732 N N . PHE A 1 90 ? -1.835 -17.300 -21.872 1.00 46.62 90 PHE A N 1
ATOM 733 C CA . PHE A 1 90 ? -2.943 -17.681 -22.763 1.00 46.62 90 PHE A CA 1
ATOM 734 C C . PHE A 1 90 ? -2.924 -19.192 -23.000 1.00 46.62 90 PHE A C 1
ATOM 736 O O . PHE A 1 90 ? -1.804 -19.749 -23.108 1.00 46.62 90 PHE A O 1
#

Foldseek 3Di:
DVVVVVVVVVVVVPDPPWDWAFEAEAPDDPDTDTDTLVLQVVVDVVSVQQLPDPPDPCVPPSYHYHNVGDPVVVVQVVCCSVVVDGPPDD

Sequence (90 aa):
MEDKDKDDLVASLTSPSQRLVKVYVGDCTEHPFHVQQQLLEALSEVFENALKRDTFAEGITGVLRFPEDEMDVWEVFLYWTFNHDFPGHF

pLDDT: mean 87.62, std 9.24, range [46.62, 96.44]

Secondary structure (DSSP, 8-state):
-HHHHHHHHHHHHTSTT--EEEEEETT--S--EEEEHHHHHHH-HHHHHHH-TTTSHHHHHTEEEETTS-HHHHHHHHHHHHHSS-TT--